Protein AF-A0A2V1JRI5-F1 (afdb_monomer_lite)

Foldseek 3Di:
DDDDPVRVVVVVVVVCCVVVPVQQVPADAWDKDKDWDWDWADPDPDDIDTDIDIWIFTADPPPRHTAWGFDCPDVPDTDIDNHHQADPPPGHGHDCPVPD

Radius of gyration: 22.1 Å; chains: 1; bounding box: 59×20×68 Å

Secondary structure (DSSP, 8-state):
-PPPHHHHHHHHHHHHHHHS--GGGS-BPPEEEEEEEEEEE--TTSPPEEEEEEEEEEE-TTT--EEEEEEEEETTEEEEES--SB-TTT--BB--TT--

Sequence (100 aa):
MKKTDEQLRQEVAEIRRFVDGDSRDVAMKPVLKTGKSIIHCNKGDQPHEWKFEKWQDWCCPVCGWFVGQRYNATQDKHHDQRKCNYCNECGQKLDWSDVK

Organism: Eubacterium ramulus (NCBI:txid39490)

pLDDT: mean 86.3, std 10.56, range [56.75, 96.88]

Structure (mmCIF, N/CA/C/O backbone):
data_AF-A0A2V1JRI5-F1
#
_entry.id   AF-A0A2V1JRI5-F1
#
loop_
_atom_site.group_PDB
_atom_site.id
_atom_site.type_symbol
_atom_site.label_atom_id
_atom_site.label_alt_id
_atom_site.label_comp_id
_atom_site.label_asym_id
_atom_site.label_entity_id
_atom_site.label_seq_id
_atom_site.pdbx_PDB_ins_code
_atom_site.Cartn_x
_atom_site.Cartn_y
_atom_site.Cartn_z
_atom_site.occupancy
_atom_site.B_iso_or_equiv
_atom_site.auth_seq_id
_atom_site.auth_comp_id
_atom_site.auth_asym_id
_atom_site.auth_atom_id
_atom_site.pdbx_PDB_model_num
ATOM 1 N N . MET A 1 1 ? -36.602 11.000 32.342 1.00 71.00 1 MET A N 1
ATOM 2 C CA . MET A 1 1 ? -37.012 10.135 31.213 1.00 71.00 1 MET A CA 1
ATOM 3 C C . MET A 1 1 ? -35.968 9.038 31.077 1.00 71.00 1 MET A C 1
ATOM 5 O O . MET A 1 1 ? -34.790 9.371 31.127 1.00 71.00 1 MET A O 1
ATOM 9 N N . LYS A 1 2 ? -36.351 7.757 31.018 1.00 84.25 2 LYS A N 1
ATOM 10 C CA . LYS A 1 2 ? -35.376 6.671 30.813 1.00 84.25 2 LYS A CA 1
ATOM 11 C C . LYS A 1 2 ? -35.084 6.555 29.314 1.00 84.25 2 LYS A C 1
ATOM 13 O O . LYS A 1 2 ? -36.014 6.681 28.521 1.00 84.25 2 LYS A O 1
ATOM 18 N N . LYS A 1 3 ? -33.811 6.373 28.951 1.00 86.44 3 LYS A N 1
ATOM 19 C CA . LYS A 1 3 ? -33.400 6.107 27.565 1.00 86.44 3 LYS A CA 1
ATOM 20 C C . LYS A 1 3 ? -34.013 4.790 27.090 1.00 86.44 3 LYS A C 1
ATOM 22 O O . LYS A 1 3 ? -34.207 3.883 27.900 1.00 86.44 3 LYS A O 1
ATOM 27 N N . THR A 1 4 ? -34.323 4.704 25.803 1.00 95.69 4 THR A N 1
ATOM 28 C CA . THR A 1 4 ? -34.776 3.454 25.184 1.00 95.69 4 THR A CA 1
ATOM 29 C C . THR A 1 4 ? -33.594 2.507 24.964 1.00 95.69 4 THR A C 1
ATOM 31 O O . THR A 1 4 ? -32.442 2.941 24.891 1.00 95.69 4 THR A O 1
ATOM 34 N N . ASP A 1 5 ? -33.868 1.209 24.816 1.00 95.38 5 ASP A N 1
ATOM 35 C CA . ASP A 1 5 ? -32.833 0.206 24.516 1.00 95.38 5 ASP A CA 1
ATOM 36 C C . ASP A 1 5 ? -32.059 0.523 23.231 1.00 95.38 5 ASP A C 1
ATOM 38 O O . ASP A 1 5 ? -30.870 0.234 23.124 1.00 95.38 5 ASP A O 1
ATOM 42 N N . GLU A 1 6 ? -32.715 1.147 22.257 1.00 95.12 6 GLU A N 1
ATOM 43 C CA . GLU A 1 6 ? -32.095 1.543 20.995 1.00 95.12 6 GLU A CA 1
ATOM 44 C C . GLU A 1 6 ? -31.114 2.707 21.175 1.00 95.12 6 GLU A C 1
ATOM 46 O O . GLU A 1 6 ? -29.992 2.652 20.674 1.00 95.12 6 GLU A O 1
ATOM 51 N N . GLN A 1 7 ? -31.471 3.699 21.998 1.00 94.56 7 GLN A N 1
ATOM 52 C CA . GLN A 1 7 ? -30.562 4.788 22.369 1.00 94.56 7 GLN A CA 1
ATOM 53 C C . GLN A 1 7 ? -29.337 4.267 23.130 1.00 94.56 7 GLN A C 1
ATOM 55 O O . GLN A 1 7 ? -28.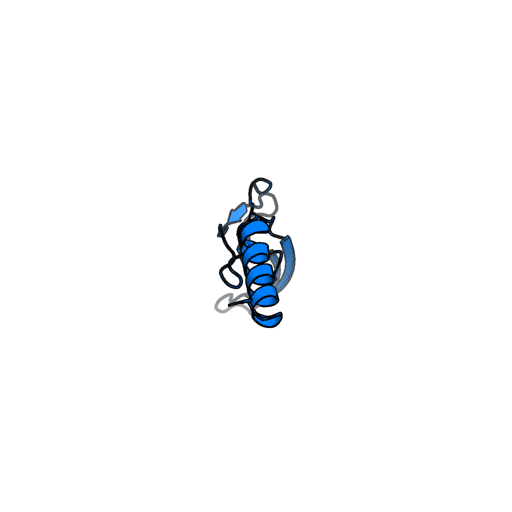217 4.701 22.868 1.00 94.56 7 GLN A O 1
ATOM 60 N N . LEU A 1 8 ? -29.532 3.302 24.034 1.00 94.75 8 LEU A N 1
ATOM 61 C CA . LEU A 1 8 ? -28.434 2.669 24.768 1.00 94.75 8 LEU A CA 1
ATOM 62 C C . LEU A 1 8 ? -27.505 1.875 23.837 1.00 94.75 8 LEU A C 1
ATOM 64 O O . LEU A 1 8 ? -26.286 1.941 23.983 1.00 94.75 8 LEU A O 1
ATOM 68 N N . ARG A 1 9 ? -28.051 1.156 22.848 1.00 94.12 9 ARG A N 1
ATOM 69 C CA . ARG A 1 9 ? -27.253 0.434 21.839 1.00 94.12 9 ARG A CA 1
ATOM 70 C C . ARG A 1 9 ? -26.425 1.382 20.973 1.00 94.12 9 ARG A C 1
ATOM 72 O O . ARG A 1 9 ? -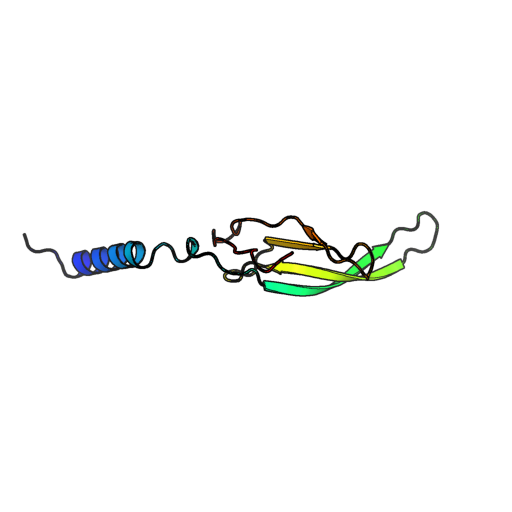25.268 1.072 20.691 1.00 94.12 9 ARG A O 1
ATOM 79 N N . GLN A 1 10 ? -26.995 2.522 20.585 1.00 91.81 10 GLN A N 1
ATOM 80 C CA . GLN A 1 10 ? -26.298 3.546 19.808 1.00 91.81 10 GLN A CA 1
ATOM 81 C C . GLN A 1 10 ? -25.114 4.136 20.592 1.00 91.81 10 GLN A C 1
ATOM 83 O O . GLN A 1 10 ? -24.001 4.191 20.073 1.00 91.81 10 GLN A O 1
ATOM 88 N N . GLU A 1 11 ? -25.323 4.494 21.864 1.00 91.56 11 GLU A N 1
ATOM 89 C CA . GLU A 1 11 ? -24.256 5.019 22.727 1.00 91.56 11 GLU A CA 1
ATOM 90 C C . GLU A 1 11 ? -23.135 3.999 22.944 1.00 91.56 11 GLU A C 1
ATOM 92 O O . GLU A 1 11 ? -21.961 4.345 22.857 1.00 91.56 11 GLU A O 1
ATOM 97 N N . VAL A 1 12 ? -23.468 2.722 23.165 1.00 90.69 12 VAL A N 1
ATOM 98 C CA . VAL A 1 12 ? -22.454 1.662 23.298 1.00 90.69 12 VAL A CA 1
ATOM 99 C C . VAL A 1 12 ? -21.628 1.513 22.013 1.00 90.69 12 VAL A C 1
ATOM 101 O O . VAL A 1 12 ? -20.424 1.268 22.092 1.00 90.69 12 VAL A O 1
ATOM 104 N N . ALA A 1 13 ? -22.236 1.677 20.835 1.00 85.06 13 ALA A N 1
ATOM 105 C CA . ALA A 1 13 ? -21.522 1.623 19.560 1.00 85.06 13 ALA A CA 1
ATOM 106 C C . ALA A 1 13 ? -20.564 2.813 19.366 1.00 85.06 13 ALA A C 1
ATOM 108 O O . ALA A 1 13 ? -19.447 2.618 18.886 1.00 85.06 13 ALA A O 1
ATOM 109 N N . GLU A 1 14 ? -20.959 4.025 19.764 1.00 82.44 14 GLU A N 1
ATOM 110 C CA . GLU A 1 14 ? -20.075 5.200 19.726 1.00 82.44 14 GLU A CA 1
ATOM 111 C C . GLU A 1 14 ? -18.942 5.114 20.749 1.00 82.44 14 GLU A C 1
ATOM 113 O O . GLU A 1 14 ? -17.791 5.384 20.411 1.00 82.44 14 GLU A O 1
ATOM 118 N N . ILE A 1 15 ? -19.235 4.666 21.974 1.00 82.38 15 ILE A N 1
ATOM 119 C CA . ILE A 1 15 ? -18.216 4.463 23.009 1.00 82.38 15 ILE A CA 1
ATOM 120 C C . ILE A 1 15 ? -17.185 3.436 22.540 1.00 82.38 15 ILE A C 1
ATOM 122 O O . ILE A 1 15 ? -15.994 3.676 22.693 1.00 82.38 15 ILE A O 1
ATOM 126 N N . ARG A 1 16 ? -17.608 2.327 21.918 1.00 77.25 16 ARG A N 1
ATOM 127 C CA . ARG A 1 16 ? -16.674 1.345 21.339 1.00 77.25 16 ARG A CA 1
ATOM 128 C C . ARG A 1 16 ? -15.810 1.953 20.241 1.00 77.25 16 ARG A C 1
ATOM 130 O O . ARG A 1 16 ? -14.601 1.798 20.284 1.00 77.25 16 ARG A O 1
ATOM 137 N N . ARG A 1 17 ? -16.396 2.725 19.320 1.00 70.75 17 ARG A N 1
ATOM 138 C CA . ARG A 1 17 ? -15.631 3.454 18.290 1.00 70.75 17 ARG A CA 1
ATOM 139 C C . ARG A 1 17 ? -14.596 4.415 18.872 1.00 70.75 17 ARG A C 1
ATOM 141 O O . ARG A 1 17 ? -13.549 4.605 18.272 1.00 70.75 17 ARG A O 1
ATOM 148 N N . PHE A 1 18 ? -14.894 5.041 20.005 1.00 67.62 18 PHE A N 1
ATOM 149 C CA . PHE A 1 18 ? -13.970 5.954 20.668 1.00 67.62 18 PHE A CA 1
ATOM 150 C C . PHE A 1 18 ? -12.885 5.215 21.467 1.00 67.62 18 PHE A C 1
ATOM 152 O O . PHE A 1 18 ? -11.714 5.569 21.380 1.00 67.62 18 PHE A O 1
ATOM 159 N N . VAL A 1 19 ? -13.265 4.186 22.231 1.00 68.81 19 VAL A N 1
ATOM 160 C CA . VAL A 1 19 ? -12.365 3.399 23.096 1.00 68.81 19 VAL A CA 1
ATOM 161 C C . VAL A 1 19 ? -11.408 2.541 22.277 1.00 68.81 19 VAL A C 1
ATOM 163 O O . VAL A 1 19 ? -10.219 2.500 22.582 1.00 68.81 19 VAL A O 1
ATOM 166 N N . ASP A 1 20 ? -11.908 1.898 21.225 1.00 64.94 20 ASP A N 1
ATOM 167 C CA . ASP A 1 20 ? -11.088 1.097 20.315 1.00 64.94 20 ASP A CA 1
ATOM 168 C C . ASP A 1 20 ? -10.296 1.992 19.334 1.00 64.94 20 ASP A C 1
ATOM 170 O O . ASP A 1 20 ? -9.418 1.508 18.617 1.00 64.94 20 ASP A O 1
ATOM 174 N N . GLY A 1 21 ? -10.588 3.302 19.321 1.00 59.53 21 GLY A N 1
ATOM 175 C CA . GLY A 1 21 ? -10.165 4.247 18.292 1.00 59.53 21 GLY A CA 1
ATOM 176 C C . GLY A 1 21 ? -10.807 3.942 16.936 1.00 59.53 21 GLY A C 1
ATOM 177 O O . GLY A 1 21 ? -11.417 2.888 16.722 1.00 59.53 21 GLY A O 1
ATOM 178 N N . ASP A 1 22 ? -10.643 4.837 15.957 1.00 63.22 22 ASP A N 1
ATOM 179 C CA . ASP A 1 22 ? -10.796 4.368 14.585 1.00 63.22 22 ASP A CA 1
ATOM 180 C C . ASP A 1 22 ? -9.639 3.390 14.356 1.00 63.22 22 ASP A C 1
ATOM 182 O O . ASP A 1 22 ? -8.480 3.783 14.443 1.00 63.22 22 ASP A O 1
ATOM 186 N N . SER A 1 23 ? -9.919 2.106 14.109 1.00 67.38 23 SER A N 1
ATOM 187 C CA . SER A 1 23 ? -8.890 1.070 13.856 1.00 67.38 23 SER A CA 1
ATOM 188 C C . SER A 1 23 ? -7.809 1.503 12.846 1.00 67.38 23 SER A C 1
ATOM 190 O O . SER A 1 23 ? -6.687 0.996 12.839 1.00 67.38 23 SER A O 1
ATOM 192 N N . ARG A 1 24 ? -8.148 2.501 12.026 1.00 72.25 24 ARG A N 1
ATOM 193 C CA . ARG A 1 24 ? -7.306 3.175 11.047 1.00 72.25 24 ARG A CA 1
ATOM 194 C C . ARG A 1 24 ? -6.181 4.022 11.648 1.00 72.25 24 ARG A C 1
ATOM 196 O O . ARG A 1 24 ? -5.182 4.223 10.966 1.00 72.25 24 ARG A O 1
ATOM 203 N N . ASP A 1 25 ? -6.286 4.462 12.898 1.00 75.31 25 ASP A N 1
ATOM 204 C CA . ASP A 1 25 ? -5.260 5.251 13.593 1.00 75.31 25 ASP A CA 1
ATOM 205 C C . ASP A 1 25 ? -4.132 4.389 14.178 1.00 75.31 25 ASP A C 1
ATOM 207 O O . ASP A 1 25 ? -3.019 4.880 14.409 1.00 75.31 25 ASP A O 1
ATOM 211 N N . VAL A 1 26 ? -4.380 3.089 14.372 1.00 86.69 26 VAL A N 1
ATOM 212 C CA . VAL A 1 26 ? -3.347 2.119 14.749 1.00 86.69 26 VAL A CA 1
ATOM 213 C C . VAL A 1 26 ? -2.458 1.870 13.533 1.00 86.69 26 VAL A C 1
ATOM 215 O O . VAL A 1 26 ? -2.906 1.330 12.529 1.00 86.69 26 VAL A O 1
ATOM 218 N N . ALA A 1 27 ? -1.185 2.266 13.592 1.00 91.81 27 ALA A N 1
ATOM 219 C CA . ALA A 1 27 ? -0.280 2.100 12.456 1.00 91.81 27 ALA A CA 1
ATOM 220 C C . ALA A 1 27 ? -0.045 0.609 12.142 1.00 91.81 27 ALA A C 1
ATOM 222 O O . ALA A 1 27 ? 0.347 -0.161 13.019 1.00 91.81 27 ALA A O 1
ATOM 223 N N . MET A 1 28 ? -0.266 0.208 10.887 1.00 93.56 28 MET A N 1
ATOM 224 C CA . MET A 1 28 ? -0.080 -1.170 10.421 1.00 93.56 28 MET A CA 1
ATOM 225 C C . MET A 1 28 ? 0.982 -1.251 9.328 1.00 93.56 28 MET A C 1
ATOM 227 O O . MET A 1 28 ? 1.089 -0.368 8.478 1.00 93.56 28 MET A O 1
ATOM 231 N N . LYS A 1 29 ? 1.740 -2.348 9.305 1.00 95.38 29 LYS A N 1
ATOM 232 C CA . LYS A 1 29 ? 2.795 -2.550 8.306 1.00 95.38 29 LYS A CA 1
ATOM 233 C C . LYS A 1 29 ? 2.193 -2.835 6.923 1.00 95.38 29 LYS A C 1
ATOM 235 O O . LYS A 1 29 ? 1.298 -3.679 6.819 1.00 95.38 29 LYS A O 1
ATOM 240 N N . PRO A 1 30 ? 2.659 -2.165 5.858 1.00 96.12 30 PRO A N 1
ATOM 241 C CA . PRO A 1 30 ? 2.233 -2.459 4.500 1.00 96.12 30 PRO A CA 1
ATOM 242 C C . PRO A 1 30 ? 2.734 -3.835 4.048 1.00 96.12 30 PRO A C 1
ATOM 244 O O . PRO A 1 30 ? 3.749 -4.346 4.518 1.00 96.12 30 PRO A O 1
ATOM 247 N N . VAL A 1 31 ? 2.013 -4.435 3.104 1.00 96.12 31 VAL A N 1
ATOM 248 C CA . VAL A 1 31 ? 2.296 -5.776 2.581 1.00 96.12 31 VAL A CA 1
ATOM 249 C C . VAL A 1 31 ? 2.990 -5.658 1.233 1.00 96.12 31 VAL A C 1
ATOM 251 O O . VAL A 1 31 ? 2.440 -5.055 0.314 1.00 96.12 31 VAL A O 1
ATOM 254 N N . LEU A 1 32 ? 4.169 -6.261 1.087 1.00 94.75 32 LEU A N 1
ATOM 255 C CA . LEU A 1 32 ? 4.850 -6.322 -0.202 1.00 94.75 32 LEU A CA 1
ATOM 256 C C . LEU A 1 32 ? 4.202 -7.385 -1.092 1.00 94.75 32 LEU A C 1
ATOM 258 O O . LEU A 1 32 ? 4.212 -8.573 -0.766 1.00 94.75 32 LEU A O 1
ATOM 262 N N . LYS A 1 33 ? 3.681 -6.968 -2.242 1.00 94.44 33 LYS A N 1
ATOM 263 C CA . LYS A 1 33 ? 3.217 -7.854 -3.308 1.00 94.44 33 LYS A CA 1
ATOM 264 C C . LYS A 1 33 ? 4.211 -7.844 -4.453 1.00 94.44 33 LYS A C 1
ATOM 266 O O . LYS A 1 33 ? 4.791 -6.813 -4.777 1.00 94.44 33 LYS A O 1
ATOM 271 N N . THR A 1 34 ? 4.392 -9.001 -5.075 1.00 92.69 34 THR A N 1
ATOM 272 C CA . THR A 1 34 ? 5.282 -9.159 -6.224 1.00 92.69 34 THR A CA 1
ATOM 273 C C . THR A 1 34 ? 4.533 -9.811 -7.375 1.00 92.69 34 THR A C 1
ATOM 275 O O . THR A 1 34 ? 3.614 -10.607 -7.167 1.00 92.69 34 THR A O 1
ATOM 278 N N . GLY A 1 35 ? 4.919 -9.478 -8.600 1.00 89.81 35 GLY A N 1
ATOM 279 C CA . GLY A 1 35 ? 4.333 -10.070 -9.793 1.00 89.81 35 GLY A CA 1
ATOM 280 C C . GLY A 1 35 ? 5.163 -9.803 -11.038 1.00 89.81 35 GLY A C 1
ATOM 281 O O . GLY A 1 35 ? 6.296 -9.325 -10.965 1.00 89.81 35 GLY A O 1
ATOM 282 N N . LYS A 1 36 ? 4.608 -10.162 -12.196 1.00 89.50 36 LYS A N 1
ATOM 283 C CA . LYS A 1 36 ? 5.216 -9.924 -13.508 1.00 89.50 36 LYS A CA 1
ATOM 284 C C . LYS A 1 36 ? 4.214 -9.204 -14.396 1.00 89.50 36 LYS A C 1
ATOM 286 O O . LYS A 1 36 ? 3.065 -9.631 -14.475 1.00 89.50 36 LYS A O 1
ATOM 291 N N . SER A 1 37 ? 4.666 -8.160 -15.072 1.00 86.00 37 SER A N 1
ATOM 292 C CA . SER A 1 37 ? 3.899 -7.443 -16.087 1.00 86.00 37 SER A CA 1
ATOM 293 C C . SER A 1 37 ? 4.558 -7.624 -17.442 1.00 86.00 37 SER A C 1
ATOM 295 O O . SER A 1 37 ? 5.781 -7.717 -17.541 1.00 86.00 37 SER A O 1
ATOM 297 N N . ILE A 1 38 ? 3.740 -7.687 -18.486 1.00 89.25 38 ILE A N 1
ATOM 298 C CA . ILE A 1 38 ? 4.216 -7.661 -19.864 1.00 89.25 38 ILE A CA 1
ATOM 299 C C . ILE A 1 38 ? 4.329 -6.197 -20.267 1.00 89.25 38 ILE A C 1
ATOM 301 O O . ILE A 1 38 ? 3.346 -5.461 -20.216 1.00 89.25 38 ILE A O 1
ATOM 305 N N . ILE A 1 39 ? 5.526 -5.780 -20.657 1.00 86.50 39 ILE A N 1
ATOM 306 C CA . ILE A 1 39 ? 5.801 -4.416 -21.087 1.00 86.50 39 ILE A CA 1
ATOM 307 C C . ILE A 1 39 ? 6.204 -4.439 -22.545 1.00 86.50 39 ILE A C 1
ATOM 309 O O . ILE A 1 39 ? 7.045 -5.231 -22.974 1.00 86.50 39 ILE A O 1
ATOM 313 N N . HIS A 1 40 ? 5.572 -3.549 -23.296 1.00 88.12 40 HIS A N 1
ATOM 314 C CA . HIS A 1 40 ? 5.931 -3.265 -24.667 1.00 88.12 40 HIS A CA 1
ATOM 315 C C . HIS A 1 40 ? 7.144 -2.331 -24.696 1.00 88.12 40 HIS A C 1
ATOM 317 O O . HIS A 1 40 ? 7.073 -1.185 -24.247 1.00 88.12 40 HIS A O 1
ATOM 323 N N . CYS A 1 41 ? 8.257 -2.812 -25.236 1.00 86.31 41 CYS A N 1
ATOM 324 C CA . CYS A 1 41 ? 9.466 -2.031 -25.438 1.00 86.31 41 CYS A CA 1
ATOM 325 C C . CYS A 1 41 ? 9.496 -1.501 -26.875 1.00 86.31 41 CYS A C 1
ATOM 327 O O . CYS A 1 41 ? 9.766 -2.250 -27.816 1.00 86.31 41 CYS A O 1
ATOM 329 N N . ASN A 1 42 ? 9.252 -0.198 -27.028 1.00 85.19 42 ASN A N 1
ATOM 330 C CA . ASN A 1 42 ? 9.453 0.497 -28.294 1.00 85.19 42 ASN A CA 1
ATOM 331 C C . ASN A 1 42 ? 10.963 0.660 -28.543 1.00 85.19 42 ASN A C 1
ATOM 333 O O . ASN A 1 42 ? 11.673 1.212 -27.701 1.00 85.19 42 ASN A O 1
ATOM 337 N N . LYS A 1 43 ? 11.445 0.159 -29.683 1.00 84.94 43 LYS A N 1
ATOM 338 C CA . LYS A 1 43 ? 12.851 0.240 -30.105 1.00 84.94 43 LYS A CA 1
ATOM 339 C C . LYS A 1 43 ? 13.039 1.098 -31.366 1.00 84.94 43 LYS A C 1
ATOM 341 O O . LYS A 1 43 ? 13.969 0.868 -32.138 1.00 84.94 43 LYS A O 1
ATOM 346 N N . GLY A 1 44 ? 12.169 2.084 -31.578 1.00 86.38 44 GLY A N 1
ATOM 347 C CA . GLY A 1 44 ? 12.165 2.899 -32.792 1.00 86.38 44 GLY A CA 1
ATOM 348 C C . GLY A 1 44 ? 11.868 2.034 -34.016 1.00 86.38 44 GLY A C 1
ATOM 349 O O . GLY A 1 44 ? 10.897 1.287 -34.012 1.00 86.38 44 GLY A O 1
ATOM 350 N N . ASP A 1 45 ? 12.738 2.089 -35.025 1.00 86.50 45 ASP A N 1
ATOM 351 C CA . ASP A 1 45 ? 12.579 1.333 -36.279 1.00 86.50 45 ASP A CA 1
ATOM 352 C C . ASP A 1 45 ? 12.938 -0.162 -36.160 1.00 86.50 45 ASP A C 1
ATOM 354 O O . ASP A 1 45 ? 12.796 -0.925 -37.117 1.00 86.50 45 ASP A O 1
ATOM 358 N N . GLN A 1 46 ? 13.433 -0.609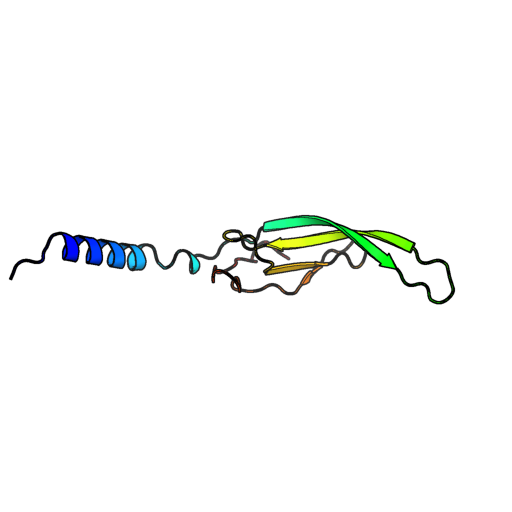 -35.001 1.00 83.94 46 GLN A N 1
ATOM 359 C CA . GLN A 1 46 ? 13.711 -2.025 -34.754 1.00 83.94 46 GLN A CA 1
ATOM 360 C C . GLN A 1 46 ? 12.434 -2.783 -34.362 1.00 83.94 46 GLN A C 1
ATOM 362 O O . GLN A 1 46 ? 11.516 -2.187 -33.797 1.00 83.94 46 GLN A O 1
ATOM 367 N N . PRO A 1 47 ? 12.385 -4.116 -34.562 1.00 82.44 47 PRO A N 1
ATOM 368 C CA . PRO A 1 47 ? 11.274 -4.930 -34.090 1.00 82.44 47 PRO A CA 1
ATOM 369 C C . PRO A 1 47 ? 11.001 -4.692 -32.605 1.00 82.44 47 PRO A C 1
ATOM 371 O O . PRO A 1 47 ? 11.893 -4.806 -31.757 1.00 82.44 47 PRO A O 1
ATOM 374 N N . HIS A 1 48 ? 9.754 -4.344 -32.302 1.00 85.38 48 HIS A N 1
ATOM 375 C CA . HIS A 1 48 ? 9.318 -4.145 -30.932 1.00 85.38 48 HIS A CA 1
ATOM 376 C C . HIS A 1 48 ? 9.396 -5.462 -30.161 1.00 85.38 48 HIS A C 1
ATOM 378 O O . HIS A 1 48 ? 9.154 -6.543 -30.700 1.00 85.38 48 HIS A O 1
ATOM 384 N N . GLU A 1 49 ? 9.711 -5.365 -28.874 1.00 87.75 49 GLU A N 1
ATOM 385 C CA . GLU A 1 49 ? 9.841 -6.527 -28.002 1.00 87.75 49 GLU A CA 1
ATOM 386 C C . GLU A 1 49 ? 8.844 -6.454 -26.856 1.00 87.75 49 GLU A C 1
ATOM 388 O O . GLU A 1 49 ? 8.606 -5.394 -26.279 1.00 87.75 49 GLU A O 1
ATOM 393 N N . TRP A 1 50 ? 8.317 -7.613 -26.481 1.00 87.38 50 TRP A N 1
ATOM 394 C CA . TRP A 1 50 ? 7.558 -7.785 -25.254 1.00 87.38 50 TRP A CA 1
ATOM 395 C C . TRP A 1 50 ? 8.476 -8.390 -24.203 1.00 87.38 50 TRP A C 1
ATOM 397 O O . TRP A 1 50 ? 9.079 -9.440 -24.430 1.00 87.38 50 TRP A O 1
ATOM 407 N N . LYS A 1 51 ? 8.596 -7.732 -23.052 1.00 86.75 51 LYS A N 1
ATOM 408 C CA . LYS A 1 51 ? 9.419 -8.220 -21.943 1.00 86.75 51 LYS A CA 1
ATOM 409 C C . LYS A 1 51 ? 8.578 -8.402 -20.697 1.00 86.75 51 LYS A C 1
ATOM 411 O O . LYS A 1 51 ? 7.667 -7.625 -20.428 1.00 86.75 51 LYS A O 1
ATOM 416 N N . PHE A 1 52 ? 8.913 -9.430 -19.927 1.00 86.62 52 PHE A N 1
ATOM 417 C CA . PHE A 1 52 ? 8.374 -9.601 -18.588 1.00 86.62 52 PHE A CA 1
ATOM 418 C C . PHE A 1 52 ? 9.208 -8.777 -17.614 1.00 86.62 52 PHE A C 1
ATOM 420 O O . PHE A 1 52 ? 10.370 -9.102 -17.370 1.00 86.62 52 PHE A O 1
ATOM 427 N N . GLU A 1 53 ? 8.609 -7.746 -17.034 1.00 83.75 53 GLU A N 1
ATOM 428 C CA . GLU A 1 53 ? 9.218 -6.990 -15.946 1.00 83.75 53 GLU A CA 1
ATOM 429 C C . GLU A 1 53 ? 8.609 -7.423 -14.612 1.00 83.75 53 GLU A C 1
ATOM 431 O O . GLU A 1 53 ? 7.389 -7.548 -14.469 1.00 83.75 53 GLU A O 1
ATOM 436 N N . LYS A 1 54 ? 9.471 -7.703 -13.630 1.00 86.69 54 LYS A N 1
ATOM 437 C CA . LYS A 1 54 ? 9.035 -8.011 -12.267 1.00 86.69 54 LYS A CA 1
ATOM 438 C C . LYS A 1 54 ? 8.691 -6.708 -11.557 1.00 86.69 54 LYS A C 1
ATOM 440 O O . LYS A 1 54 ? 9.561 -5.852 -11.418 1.00 86.69 54 LYS A O 1
ATOM 445 N N . TRP A 1 55 ? 7.475 -6.604 -11.041 1.00 88.38 55 TRP A N 1
ATOM 446 C CA . TRP A 1 55 ? 7.063 -5.490 -10.193 1.00 88.38 55 TRP A CA 1
ATOM 447 C C . TRP A 1 55 ? 6.989 -5.926 -8.733 1.00 88.38 55 TRP A C 1
ATOM 449 O O . TRP A 1 55 ? 6.763 -7.101 -8.422 1.00 88.38 55 TRP A O 1
ATOM 459 N N . GLN A 1 56 ? 7.219 -4.966 -7.842 1.00 91.62 56 GLN A N 1
ATOM 460 C CA . GLN A 1 56 ? 7.121 -5.137 -6.402 1.00 91.62 56 GLN A CA 1
ATOM 461 C C . GLN A 1 56 ? 6.476 -3.882 -5.815 1.00 91.62 56 GLN A C 1
ATOM 463 O O . GLN A 1 56 ? 7.087 -2.815 -5.806 1.00 91.62 56 GLN A O 1
ATOM 468 N N . ASP A 1 57 ? 5.251 -4.014 -5.325 1.00 94.06 57 ASP A N 1
ATOM 469 C CA . ASP A 1 57 ? 4.467 -2.895 -4.813 1.00 94.06 57 ASP A CA 1
ATOM 470 C C . ASP A 1 57 ? 4.054 -3.159 -3.370 1.00 94.06 57 ASP A C 1
ATOM 472 O O . ASP A 1 57 ? 3.697 -4.274 -2.988 1.00 94.06 57 ASP A O 1
ATOM 476 N N . TRP A 1 58 ? 4.097 -2.112 -2.561 1.00 96.25 58 TRP A N 1
ATOM 477 C CA . TRP A 1 58 ? 3.582 -2.122 -1.206 1.00 96.25 58 TRP A CA 1
ATOM 478 C C . TRP A 1 58 ? 2.096 -1.801 -1.226 1.00 96.25 58 TRP A C 1
ATOM 480 O O . TRP A 1 58 ? 1.664 -0.792 -1.789 1.00 96.25 58 TRP A O 1
ATOM 490 N N . CYS A 1 59 ? 1.315 -2.646 -0.567 1.00 96.75 59 CYS A N 1
ATOM 491 C CA . CYS A 1 59 ? -0.129 -2.531 -0.484 1.00 96.75 59 CYS A CA 1
ATOM 492 C C . CYS A 1 59 ? -0.589 -2.280 0.952 1.00 96.75 59 CYS A C 1
ATOM 494 O O . CYS A 1 59 ? 0.004 -2.772 1.914 1.00 96.75 59 CYS A O 1
ATOM 496 N N . CYS A 1 60 ? -1.693 -1.550 1.091 1.00 96.00 60 CYS A N 1
ATOM 497 C CA . CYS A 1 60 ? -2.396 -1.397 2.352 1.00 96.00 60 CYS A CA 1
ATOM 498 C C . CYS A 1 60 ? -2.773 -2.785 2.902 1.00 96.00 60 CYS A C 1
ATOM 500 O O . CYS A 1 60 ? -3.351 -3.584 2.157 1.00 96.00 60 CYS A O 1
ATOM 502 N N . PRO A 1 61 ? -2.507 -3.068 4.188 1.00 94.62 61 PRO A N 1
ATOM 503 C CA . PRO A 1 61 ? -2.823 -4.365 4.783 1.00 94.62 61 PRO A CA 1
ATOM 504 C C . PRO A 1 61 ? -4.331 -4.605 4.941 1.00 94.62 61 PRO A C 1
ATOM 506 O O . PRO A 1 61 ? -4.744 -5.748 5.091 1.00 94.62 61 PRO A O 1
ATOM 509 N N . VAL A 1 62 ? -5.150 -3.547 4.894 1.00 93.25 62 VAL A N 1
ATOM 510 C CA . VAL A 1 62 ? -6.603 -3.624 5.113 1.00 93.25 62 VAL A CA 1
ATOM 511 C C . VAL A 1 62 ? -7.367 -3.755 3.796 1.00 93.25 62 VAL A C 1
ATOM 513 O O . VAL A 1 62 ? -8.128 -4.700 3.624 1.00 93.25 62 VAL A O 1
ATOM 516 N N . CYS A 1 63 ? -7.171 -2.832 2.848 1.00 94.06 63 CYS A N 1
ATOM 517 C CA . CYS A 1 63 ? -7.930 -2.819 1.587 1.00 94.06 63 CYS A CA 1
ATOM 518 C C . CYS A 1 63 ? -7.132 -3.290 0.362 1.00 94.06 63 CYS A C 1
ATOM 520 O O . CYS A 1 63 ? -7.689 -3.429 -0.722 1.00 94.06 63 CYS A O 1
ATOM 522 N N . GLY A 1 64 ? -5.821 -3.513 0.493 1.00 95.25 64 GLY A N 1
ATOM 523 C CA . GLY A 1 64 ? -4.969 -3.951 -0.614 1.00 95.25 64 GLY A CA 1
ATOM 524 C C . GLY A 1 64 ? -4.569 -2.862 -1.615 1.00 95.25 64 GLY A C 1
ATOM 525 O O . GLY A 1 64 ? -3.868 -3.186 -2.573 1.00 95.25 64 GLY A O 1
ATOM 526 N N . TRP A 1 65 ? -4.963 -1.602 -1.398 1.00 96.69 65 TRP A N 1
ATOM 527 C CA . TRP A 1 65 ? -4.617 -0.471 -2.267 1.00 96.69 65 TRP A CA 1
ATOM 528 C C . TRP A 1 65 ? -3.108 -0.200 -2.319 1.00 96.69 65 TRP A C 1
ATOM 530 O O . TRP A 1 65 ? -2.406 -0.450 -1.343 1.00 96.69 65 TRP A O 1
ATOM 540 N N . PHE A 1 66 ? -2.607 0.348 -3.427 1.00 96.12 66 PHE A N 1
ATOM 541 C CA . PHE A 1 66 ? -1.201 0.737 -3.587 1.00 96.12 66 PHE A CA 1
ATOM 542 C C . PHE A 1 66 ? -0.808 1.876 -2.630 1.00 96.12 66 PHE A C 1
ATOM 544 O O . PHE A 1 66 ? -1.461 2.918 -2.591 1.00 96.12 66 PHE A O 1
ATOM 551 N N . VAL A 1 67 ? 0.278 1.699 -1.872 1.00 96.88 67 VAL A N 1
ATOM 552 C CA . VAL A 1 67 ? 0.755 2.677 -0.868 1.00 96.88 67 VAL A CA 1
ATOM 553 C C . VAL A 1 67 ? 2.265 2.936 -0.918 1.00 96.88 67 VAL A C 1
ATOM 555 O O . VAL A 1 67 ? 2.794 3.695 -0.107 1.00 96.88 67 VAL A O 1
ATOM 558 N N . GLY A 1 68 ? 2.970 2.310 -1.857 1.00 94.88 68 GLY A N 1
ATOM 559 C CA . GLY A 1 68 ? 4.396 2.505 -2.088 1.00 94.88 68 GLY A CA 1
ATOM 560 C C . GLY A 1 68 ? 4.917 1.525 -3.130 1.00 94.88 68 GLY A C 1
ATOM 561 O O . GLY A 1 68 ? 4.266 0.532 -3.438 1.00 94.88 68 GLY A O 1
ATOM 562 N N . GLN A 1 69 ? 6.101 1.786 -3.669 1.00 92.00 69 GLN A N 1
ATOM 563 C CA . GLN A 1 69 ? 6.721 0.939 -4.685 1.00 92.00 69 GLN A CA 1
ATOM 564 C C . GLN A 1 69 ? 8.133 0.557 -4.266 1.00 92.00 69 GLN A C 1
ATOM 566 O O . GLN A 1 69 ? 8.899 1.413 -3.826 1.00 92.00 69 GLN A O 1
ATOM 571 N N . ARG A 1 70 ? 8.495 -0.706 -4.479 1.00 90.94 70 ARG A N 1
ATOM 572 C CA . ARG A 1 70 ? 9.877 -1.170 -4.405 1.00 90.94 70 ARG A CA 1
ATOM 573 C C . ARG A 1 70 ? 10.461 -1.202 -5.808 1.00 90.94 70 ARG A C 1
ATOM 575 O O . ARG A 1 70 ? 10.124 -2.065 -6.618 1.00 90.94 70 ARG A O 1
ATOM 582 N N . TYR A 1 71 ? 11.334 -0.247 -6.103 1.00 84.06 71 TYR A N 1
ATOM 583 C CA . TYR A 1 71 ? 11.954 -0.160 -7.417 1.00 84.06 71 TYR A CA 1
ATOM 584 C C . TYR A 1 71 ? 13.230 -1.009 -7.472 1.00 84.06 71 TYR A C 1
ATOM 586 O O . TYR A 1 71 ? 14.047 -1.005 -6.551 1.00 84.06 71 TYR A O 1
ATOM 594 N N . ASN A 1 72 ? 13.394 -1.749 -8.570 1.00 70.75 72 ASN A N 1
ATOM 595 C CA . ASN A 1 72 ? 14.524 -2.649 -8.808 1.00 70.75 72 ASN A CA 1
ATOM 596 C C . ASN A 1 72 ? 15.494 -2.016 -9.827 1.00 70.75 72 ASN A C 1
ATOM 598 O O . ASN A 1 72 ? 15.686 -2.572 -10.905 1.00 70.75 72 ASN A O 1
ATOM 602 N N . ALA A 1 73 ? 16.054 -0.833 -9.526 1.00 58.78 73 ALA A N 1
ATOM 603 C CA . ALA A 1 73 ? 16.835 -0.035 -10.492 1.00 58.78 73 ALA A CA 1
ATOM 604 C C . ALA A 1 73 ? 18.002 -0.801 -11.121 1.00 58.78 73 ALA A C 1
ATOM 606 O O . ALA A 1 73 ? 18.298 -0.664 -12.304 1.00 58.78 73 ALA A O 1
ATOM 607 N N . THR A 1 74 ? 18.655 -1.613 -10.307 1.00 56.75 74 THR A N 1
ATOM 608 C CA . THR A 1 74 ? 19.743 -2.514 -10.651 1.00 56.75 74 THR A CA 1
ATOM 609 C C . THR A 1 74 ? 19.615 -3.663 -9.664 1.00 56.75 74 THR A C 1
ATOM 611 O O . THR A 1 74 ? 19.330 -3.437 -8.491 1.00 56.75 74 THR A O 1
ATOM 614 N N . GLN A 1 75 ? 19.732 -4.903 -10.130 1.00 57.25 75 GLN A N 1
ATOM 615 C CA . GLN A 1 75 ? 19.295 -6.113 -9.415 1.00 57.25 75 GLN A CA 1
ATOM 616 C C . GLN A 1 75 ? 19.908 -6.320 -8.008 1.00 57.25 75 GLN A C 1
ATOM 618 O O . GLN A 1 75 ? 19.408 -7.163 -7.270 1.00 57.25 75 GLN A O 1
ATOM 623 N N . ASP A 1 76 ? 20.901 -5.514 -7.615 1.00 58.94 76 ASP A N 1
ATOM 624 C CA . ASP A 1 76 ? 21.589 -5.565 -6.320 1.00 58.94 76 ASP A CA 1
ATOM 625 C C . ASP A 1 76 ? 21.147 -4.503 -5.298 1.00 58.94 76 ASP A C 1
ATOM 627 O O . ASP A 1 76 ? 21.566 -4.557 -4.140 1.00 58.94 76 ASP A O 1
ATOM 631 N N . LYS A 1 77 ? 20.330 -3.511 -5.682 1.00 69.69 77 LYS A N 1
ATOM 632 C CA . LYS A 1 77 ? 19.870 -2.459 -4.760 1.00 69.69 77 LYS A CA 1
ATOM 633 C C . LYS A 1 77 ? 18.393 -2.164 -4.965 1.00 69.69 77 LYS A C 1
ATOM 635 O O . LYS A 1 77 ? 18.001 -1.450 -5.885 1.00 69.69 77 LYS A O 1
ATOM 640 N N . HIS A 1 78 ? 17.579 -2.714 -4.073 1.00 77.06 78 HIS A N 1
ATOM 641 C CA . HIS A 1 78 ? 16.186 -2.313 -3.938 1.00 77.06 78 HIS A CA 1
ATOM 642 C C . HIS A 1 78 ? 16.123 -0.974 -3.212 1.00 77.06 78 HIS A C 1
ATOM 644 O O . HIS A 1 78 ? 16.810 -0.785 -2.208 1.00 77.06 78 HIS A O 1
ATOM 650 N N . HIS A 1 79 ? 15.282 -0.065 -3.696 1.00 85.56 79 HIS A N 1
ATOM 651 C CA . HIS A 1 79 ? 14.938 1.138 -2.949 1.00 85.56 79 HIS A CA 1
ATOM 652 C C . HIS A 1 79 ? 13.424 1.301 -2.891 1.00 85.56 79 HIS A C 1
ATOM 654 O O . HIS A 1 79 ? 12.720 1.172 -3.898 1.00 85.56 79 HIS A O 1
ATOM 660 N N . ASP A 1 80 ? 12.920 1.565 -1.690 1.00 89.62 80 ASP A N 1
ATOM 661 C CA . ASP A 1 80 ? 11.499 1.775 -1.453 1.00 89.62 80 ASP A CA 1
ATOM 662 C C . ASP A 1 80 ? 11.157 3.259 -1.625 1.00 89.62 80 ASP A C 1
ATOM 664 O O . ASP A 1 80 ? 11.694 4.137 -0.949 1.00 89.62 80 ASP A O 1
ATOM 668 N N . GLN A 1 81 ? 10.252 3.547 -2.559 1.00 89.44 81 GLN A N 1
ATOM 669 C CA . GLN A 1 81 ? 9.856 4.896 -2.953 1.00 89.44 81 GLN A CA 1
ATOM 670 C C . GLN A 1 81 ? 8.344 5.100 -2.847 1.00 89.44 81 GLN A C 1
ATOM 672 O O . GLN A 1 81 ? 7.565 4.149 -2.785 1.00 89.44 81 GLN A O 1
ATOM 677 N N . ARG A 1 82 ? 7.919 6.371 -2.865 1.00 90.00 82 ARG A N 1
ATOM 678 C CA . ARG A 1 82 ? 6.498 6.772 -2.835 1.00 90.00 82 ARG A CA 1
ATOM 679 C C . ARG A 1 82 ? 5.729 6.217 -1.622 1.00 90.00 82 ARG A C 1
ATOM 681 O O . ARG A 1 82 ? 4.541 5.943 -1.731 1.00 90.00 82 ARG A O 1
ATOM 688 N N . LYS A 1 83 ? 6.410 6.051 -0.482 1.00 93.50 83 LYS A N 1
ATOM 689 C CA . LYS A 1 83 ? 5.822 5.572 0.777 1.00 93.50 83 LYS A CA 1
ATOM 690 C C . LYS A 1 83 ? 4.777 6.571 1.283 1.00 93.50 83 LYS A C 1
ATOM 692 O O . LYS A 1 83 ? 5.116 7.715 1.586 1.00 93.50 83 LYS A O 1
ATOM 697 N N . CYS A 1 84 ? 3.519 6.151 1.373 1.00 94.00 84 CYS A N 1
ATOM 698 C CA . CYS A 1 84 ? 2.448 6.950 1.966 1.00 94.00 84 CYS A CA 1
ATOM 699 C C . CYS A 1 84 ? 2.360 6.700 3.478 1.00 94.00 84 CYS A C 1
ATOM 701 O O . CYS A 1 84 ? 2.450 5.560 3.918 1.00 94.00 84 CYS A O 1
ATOM 703 N N . ASN A 1 85 ? 2.121 7.738 4.284 1.00 94.88 85 ASN A N 1
ATOM 704 C CA . ASN A 1 85 ? 1.907 7.573 5.733 1.00 94.88 85 ASN A CA 1
ATOM 705 C C . ASN A 1 85 ? 0.516 7.007 6.068 1.00 94.88 85 ASN A C 1
ATOM 707 O O . ASN A 1 85 ? 0.322 6.433 7.136 1.00 94.88 85 ASN A O 1
ATOM 711 N N . TYR A 1 86 ? -0.442 7.169 5.153 1.00 95.31 86 TYR A N 1
ATOM 712 C CA . TYR A 1 86 ? -1.815 6.685 5.267 1.00 95.31 86 TYR A CA 1
ATOM 713 C C . TYR A 1 86 ? -2.264 6.092 3.930 1.00 95.31 86 TYR A C 1
ATOM 715 O O . TYR A 1 86 ? -1.780 6.490 2.869 1.00 95.31 86 TYR A O 1
ATOM 723 N N . CYS A 1 87 ? -3.190 5.139 3.967 1.00 95.31 87 CYS A N 1
ATOM 724 C CA . CYS A 1 87 ? -3.815 4.597 2.772 1.00 95.31 87 CYS A CA 1
ATOM 725 C C . CYS A 1 87 ? -4.802 5.610 2.179 1.00 95.31 87 CYS A C 1
ATOM 727 O O . CYS A 1 87 ? -5.754 6.002 2.848 1.00 95.31 87 CYS A O 1
ATOM 729 N N . ASN A 1 88 ? -4.619 5.964 0.906 1.00 93.81 88 ASN A N 1
ATOM 730 C CA . ASN A 1 88 ? -5.496 6.908 0.203 1.00 93.81 88 ASN A CA 1
ATOM 731 C C . ASN A 1 88 ?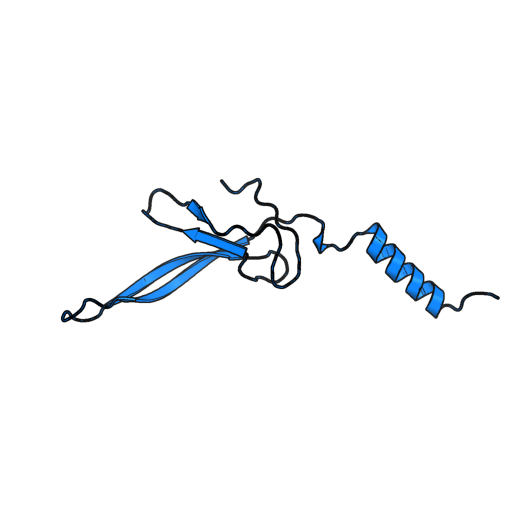 -6.917 6.373 -0.048 1.00 93.81 88 ASN A C 1
ATOM 733 O O . ASN A 1 88 ? -7.803 7.162 -0.346 1.00 93.81 88 ASN A O 1
ATOM 737 N N . GLU A 1 89 ? -7.124 5.058 0.069 1.00 94.25 89 GLU A N 1
ATOM 738 C CA . GLU A 1 89 ? -8.423 4.422 -0.175 1.00 94.25 89 GLU A CA 1
ATOM 739 C C . GLU A 1 89 ? -9.241 4.288 1.115 1.00 94.25 89 GLU A C 1
ATOM 741 O O . GLU A 1 89 ? -10.376 4.745 1.193 1.00 94.25 89 GLU A O 1
ATOM 746 N N . CYS A 1 90 ? -8.672 3.676 2.161 1.00 92.25 90 CYS A N 1
ATOM 747 C CA . CYS A 1 90 ? -9.410 3.402 3.399 1.00 92.25 90 CYS A CA 1
ATOM 748 C C . CYS A 1 90 ? -9.027 4.298 4.585 1.00 92.25 90 CYS A C 1
ATOM 750 O O . CYS A 1 90 ? -9.724 4.273 5.598 1.00 92.25 90 CYS A O 1
ATOM 752 N N . GLY A 1 91 ? -7.944 5.078 4.493 1.00 92.25 91 GLY A N 1
ATOM 753 C CA . GLY A 1 91 ? -7.448 5.938 5.575 1.00 92.25 91 GLY A CA 1
ATOM 754 C C . GLY A 1 91 ? -6.533 5.253 6.597 1.00 92.25 91 GLY A C 1
ATOM 755 O O . GLY A 1 91 ? -6.085 5.908 7.529 1.00 92.25 91 GLY A O 1
ATOM 756 N N . GLN A 1 92 ? -6.223 3.961 6.438 1.00 94.00 92 GLN A N 1
ATOM 757 C CA . GLN A 1 92 ? -5.358 3.219 7.366 1.00 94.00 92 GLN A CA 1
ATOM 758 C C . GLN A 1 92 ? -3.969 3.857 7.496 1.00 94.00 92 GLN A C 1
ATOM 760 O O . GLN A 1 92 ? -3.270 4.002 6.493 1.00 94.00 92 GLN A O 1
ATOM 765 N N . LYS A 1 93 ? -3.530 4.158 8.719 1.00 94.69 93 LYS A N 1
ATOM 766 C CA . LYS A 1 93 ? -2.168 4.599 9.031 1.00 94.69 93 LYS A CA 1
ATOM 767 C C . LYS A 1 93 ? -1.164 3.474 8.803 1.00 94.69 93 LYS A C 1
ATOM 769 O O . LYS A 1 93 ? -1.406 2.327 9.185 1.00 94.69 93 LYS A O 1
ATOM 774 N N . LEU A 1 94 ? -0.033 3.812 8.193 1.00 95.44 94 LEU A N 1
ATOM 775 C CA . LEU A 1 94 ? 0.975 2.858 7.745 1.00 95.44 94 LEU A CA 1
ATOM 776 C C . LEU A 1 94 ? 2.273 3.002 8.538 1.00 95.44 94 LEU A C 1
ATOM 778 O O . LEU A 1 94 ? 2.779 4.106 8.734 1.00 95.44 94 LEU A O 1
ATOM 782 N N . ASP A 1 95 ? 2.811 1.866 8.969 1.00 95.12 95 ASP A N 1
ATOM 783 C CA . ASP A 1 95 ? 4.091 1.759 9.663 1.00 95.12 95 ASP A CA 1
ATOM 784 C C . ASP A 1 95 ? 5.187 1.286 8.700 1.00 95.12 95 ASP A C 1
ATOM 786 O O . ASP A 1 95 ? 5.135 0.176 8.174 1.00 95.12 95 ASP A O 1
ATOM 790 N N . T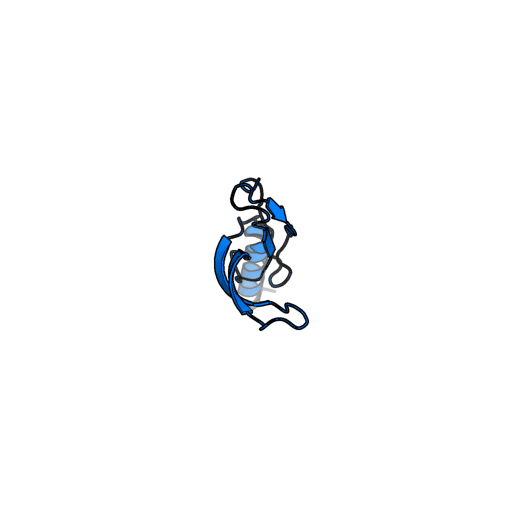RP A 1 96 ? 6.197 2.129 8.496 1.00 94.25 96 TRP A N 1
ATOM 791 C CA . TRP A 1 9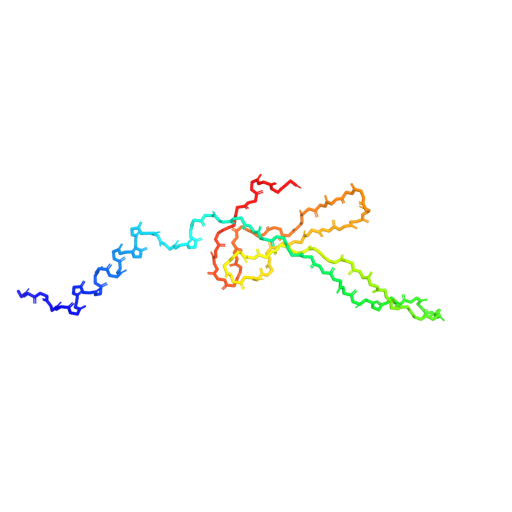6 ? 7.346 1.859 7.626 1.00 94.25 96 TRP A CA 1
ATOM 792 C C . TRP A 1 96 ? 8.648 1.618 8.396 1.00 94.25 96 TRP A C 1
ATOM 794 O O . TRP A 1 96 ? 9.708 1.583 7.777 1.00 94.25 96 TRP A O 1
ATOM 804 N N . SER A 1 97 ? 8.596 1.483 9.724 1.00 91.56 97 SER A N 1
ATOM 805 C CA . SER A 1 97 ? 9.786 1.389 10.586 1.00 91.56 97 SER A CA 1
ATOM 806 C C . SER A 1 97 ? 10.753 0.257 10.205 1.00 91.56 97 SER A C 1
ATOM 808 O O . SER A 1 97 ? 11.967 0.428 10.307 1.00 91.56 97 SER A O 1
ATOM 810 N N . ASP A 1 98 ? 10.232 -0.854 9.681 1.00 84.62 98 ASP A N 1
ATOM 811 C CA . ASP A 1 98 ? 11.023 -2.019 9.257 1.00 84.62 98 ASP A CA 1
ATOM 812 C C . ASP A 1 98 ? 11.527 -1.946 7.804 1.00 84.62 98 ASP A C 1
ATOM 814 O O . ASP A 1 98 ? 12.283 -2.810 7.355 1.00 84.62 98 ASP A O 1
ATOM 818 N N . VAL A 1 99 ? 11.095 -0.939 7.043 1.00 81.62 99 VAL A N 1
ATOM 819 C CA . VAL A 1 99 ? 11.351 -0.819 5.604 1.00 81.62 99 VAL A CA 1
ATOM 820 C C . VAL A 1 99 ? 12.400 0.268 5.362 1.00 81.62 99 VAL A C 1
ATOM 822 O O . VAL A 1 99 ? 12.086 1.465 5.373 1.00 81.62 99 VAL A O 1
ATOM 825 N N . LYS A 1 100 ? 13.649 -0.163 5.152 1.00 64.50 100 LYS A N 1
ATOM 826 C CA . LYS A 1 100 ? 14.802 0.706 4.870 1.00 64.50 100 LYS A CA 1
ATOM 827 C C . LYS A 1 100 ? 14.882 1.098 3.401 1.00 64.50 100 LYS A C 1
ATOM 829 O O . LYS A 1 100 ? 14.988 0.182 2.561 1.00 64.50 100 LYS A O 1
#